Protein AF-A0A496WQP1-F1 (afdb_monomer)

pLDDT: mean 92.37, std 9.48, range [57.75, 98.0]

Nearest PDB structures (foldseek):
  2eqf-assembly1_A  TM=6.759E-01  e=9.528E+00  Homo sapiens

Secondary structure (DSSP, 8-state):
-HHHHHHIIIII--BGGGTSB-HHHHHHHS---TT--

Foldseek 3Di:
DVVVVVCCQQQPDFDVVLVRHHNVVSVVVDDDPPPPD

Radius of gyration: 12.83 Å; Cα contacts (8 Å, |Δi|>4): 27; chains: 1; bounding box: 27×19×38 Å

Solvent-accessible surface area (backbone atoms only — not comparable to full-atom values): 2321 Å² total; per-residue (Å²): 107,73,68,55,50,53,46,41,51,40,67,66,40,62,31,75,95,54,73,60,28,19,57,55,57,40,61,70,70,57,78,79,77,80,81,86,122

Sequence (37 aa):
DVAEYMKYYNLERLHTSNGDMSPVNYEKSLIKVSGLG

Structure (mmCIF, N/CA/C/O backbone):
data_AF-A0A496WQP1-F1
#
_entry.id   AF-A0A496WQP1-F1
#
loop_
_atom_site.group_PDB
_atom_site.id
_atom_site.type_symbol
_atom_site.label_atom_id
_atom_site.label_alt_id
_atom_site.label_comp_id
_atom_site.label_asym_id
_atom_site.label_entity_id
_atom_site.label_seq_id
_atom_site.pdbx_PDB_ins_code
_atom_site.Cartn_x
_atom_site.Cartn_y
_atom_site.Cartn_z
_atom_site.occupancy
_atom_site.B_iso_or_equiv
_atom_site.auth_seq_id
_atom_site.auth_comp_id
_atom_site.auth_asym_id
_atom_site.auth_atom_id
_atom_site.pdbx_PDB_model_num
ATOM 1 N N . ASP A 1 1 ? 3.239 -11.084 -16.194 1.00 94.19 1 ASP A N 1
ATOM 2 C CA . ASP A 1 1 ? 1.906 -11.736 -16.180 1.00 94.19 1 ASP A CA 1
ATOM 3 C C . ASP A 1 1 ? 0.958 -10.970 -15.237 1.00 94.19 1 ASP A C 1
ATOM 5 O O . ASP A 1 1 ? 1.453 -10.251 -14.376 1.00 94.19 1 ASP A O 1
ATOM 9 N N . VAL A 1 2 ? -0.373 -11.025 -15.396 1.00 96.25 2 VAL A N 1
ATOM 10 C CA . VAL A 1 2 ? -1.285 -10.252 -14.512 1.00 96.25 2 VAL A CA 1
ATOM 11 C C . VAL A 1 2 ? -1.220 -10.768 -13.073 1.00 96.25 2 VAL A C 1
ATOM 13 O O . VAL A 1 2 ? -1.244 -9.964 -12.141 1.00 96.25 2 VAL A O 1
ATOM 16 N N . ALA A 1 3 ? -1.072 -12.080 -12.869 1.00 96.94 3 ALA A N 1
ATOM 17 C CA . ALA A 1 3 ? -0.943 -12.644 -11.529 1.00 96.94 3 ALA A CA 1
ATOM 18 C C . ALA A 1 3 ? 0.372 -12.212 -10.866 1.00 96.94 3 ALA A C 1
ATOM 20 O O . ALA A 1 3 ? 0.396 -11.898 -9.678 1.00 96.94 3 ALA A O 1
ATOM 21 N N . GLU A 1 4 ? 1.450 -12.120 -11.643 1.00 97.88 4 GLU A N 1
ATOM 22 C CA . GLU A 1 4 ? 2.739 -11.598 -11.184 1.00 97.88 4 GLU A CA 1
ATOM 23 C C . GLU A 1 4 ? 2.646 -10.130 -10.746 1.00 97.88 4 GLU A C 1
ATOM 25 O O . GLU A 1 4 ? 3.121 -9.781 -9.665 1.00 97.88 4 GLU A O 1
ATOM 30 N N . TYR A 1 5 ? 1.960 -9.283 -11.522 1.00 97.12 5 TYR A N 1
ATOM 31 C CA . TYR A 1 5 ? 1.732 -7.889 -11.136 1.00 97.12 5 TYR A CA 1
ATOM 32 C C . TYR A 1 5 ? 0.910 -7.777 -9.847 1.00 97.12 5 TYR A C 1
ATOM 34 O O . TYR A 1 5 ? 1.278 -7.026 -8.944 1.00 97.12 5 TYR A O 1
ATOM 42 N N . MET A 1 6 ? -0.173 -8.551 -9.729 1.00 97.25 6 MET A N 1
ATOM 43 C CA . MET A 1 6 ? -1.011 -8.561 -8.526 1.00 97.25 6 MET A CA 1
ATOM 44 C C . MET A 1 6 ? -0.234 -9.029 -7.295 1.00 97.25 6 MET A C 1
ATOM 46 O O . MET A 1 6 ? -0.397 -8.467 -6.212 1.00 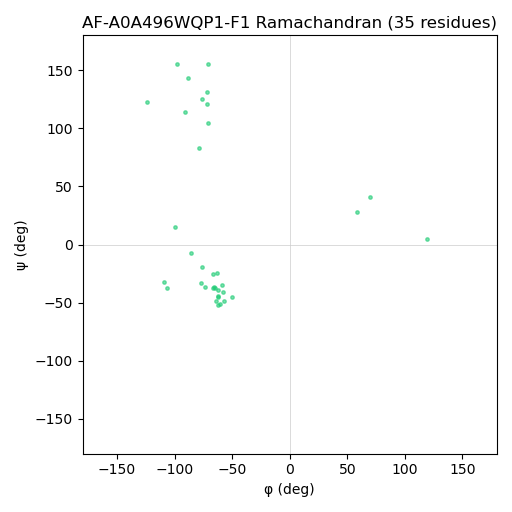97.25 6 MET A O 1
ATOM 50 N N . LYS A 1 7 ? 0.636 -10.033 -7.452 1.00 97.12 7 LYS A N 1
ATOM 51 C CA . LYS A 1 7 ? 1.517 -10.502 -6.382 1.00 97.12 7 LYS A CA 1
ATOM 52 C C . LYS A 1 7 ? 2.481 -9.397 -5.951 1.00 97.12 7 LYS A C 1
ATOM 54 O O . LYS A 1 7 ? 2.532 -9.079 -4.764 1.00 97.12 7 LYS A O 1
ATOM 59 N N . TYR A 1 8 ? 3.189 -8.793 -6.904 1.00 98.00 8 TYR A N 1
ATOM 60 C CA . TYR A 1 8 ? 4.131 -7.709 -6.635 1.00 98.00 8 TYR A CA 1
ATOM 61 C C . TYR A 1 8 ? 3.445 -6.536 -5.924 1.00 98.00 8 TYR A C 1
ATOM 63 O O . TYR A 1 8 ? 3.917 -6.084 -4.884 1.00 98.00 8 TYR A O 1
ATOM 71 N N . TYR A 1 9 ? 2.299 -6.075 -6.431 1.00 97.88 9 TYR A N 1
ATOM 72 C CA . TYR A 1 9 ? 1.589 -4.936 -5.854 1.00 97.88 9 TYR A CA 1
ATOM 73 C C . TYR A 1 9 ? 1.099 -5.216 -4.429 1.00 97.88 9 TYR A C 1
ATOM 75 O O . TYR A 1 9 ? 1.348 -4.417 -3.533 1.00 97.88 9 TYR A O 1
ATOM 83 N N . ASN A 1 10 ? 0.437 -6.353 -4.199 1.00 97.12 10 ASN A N 1
ATOM 84 C CA . ASN A 1 10 ? -0.195 -6.631 -2.908 1.00 97.12 10 ASN A CA 1
ATOM 85 C C . ASN A 1 10 ? 0.799 -7.059 -1.821 1.00 97.12 10 ASN A C 1
ATOM 87 O O . ASN A 1 10 ? 0.566 -6.770 -0.646 1.00 97.12 10 ASN A O 1
ATOM 91 N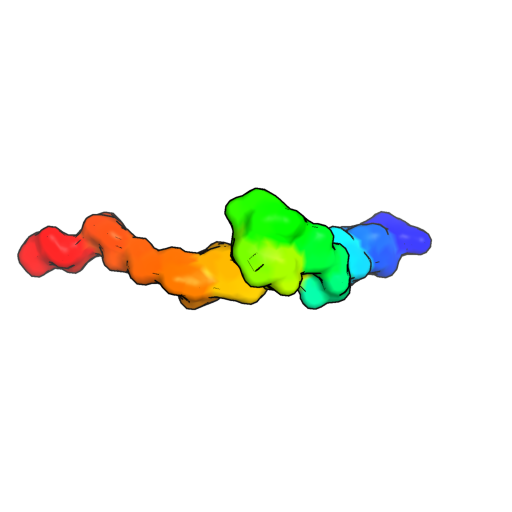 N . LEU A 1 11 ? 1.873 -7.770 -2.189 1.00 97.12 11 LEU A N 1
ATOM 92 C CA . LEU A 1 11 ? 2.788 -8.394 -1.228 1.00 97.12 11 LEU A CA 1
ATOM 93 C C . LEU A 1 11 ? 4.138 -7.683 -1.109 1.00 97.12 11 LEU A C 1
ATOM 95 O O . LEU A 1 11 ? 4.674 -7.620 -0.005 1.00 97.12 11 LEU A O 1
ATOM 99 N N . GLU A 1 12 ? 4.687 -7.170 -2.209 1.00 96.56 12 GLU A N 1
ATOM 100 C CA . GLU A 1 12 ? 6.099 -6.761 -2.286 1.00 96.56 12 GLU A CA 1
ATOM 101 C C . GLU A 1 12 ? 6.278 -5.239 -2.360 1.00 96.56 12 GLU A C 1
ATOM 103 O O . GLU A 1 12 ? 7.252 -4.698 -1.839 1.00 96.56 12 GLU A O 1
ATOM 108 N N . ARG A 1 13 ? 5.340 -4.521 -2.986 1.00 97.06 13 ARG A N 1
ATOM 109 C CA . ARG A 1 13 ? 5.422 -3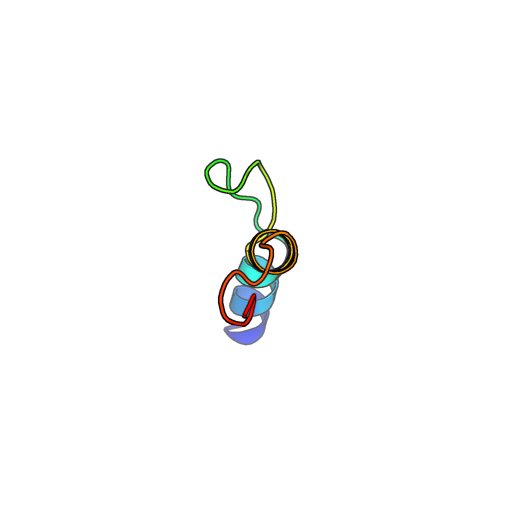.071 -3.158 1.00 97.06 13 ARG A CA 1
ATOM 110 C C . ARG A 1 13 ? 5.192 -2.350 -1.834 1.00 97.06 13 ARG A C 1
ATOM 112 O O . ARG A 1 13 ? 4.117 -2.447 -1.257 1.00 97.06 13 ARG A O 1
ATOM 119 N N . LEU A 1 14 ? 6.175 -1.565 -1.404 1.00 97.44 14 LEU A N 1
ATOM 120 C CA . LEU A 1 14 ? 6.057 -0.705 -0.227 1.00 97.44 14 LEU A CA 1
ATOM 121 C C . LEU A 1 14 ? 5.480 0.662 -0.606 1.00 97.44 14 LEU A C 1
ATOM 123 O O . LEU A 1 14 ? 5.780 1.204 -1.675 1.00 97.44 14 LEU A O 1
ATOM 127 N N . HIS A 1 15 ? 4.654 1.220 0.278 1.00 96.50 15 HIS A N 1
ATOM 128 C CA . HIS A 1 15 ? 4.032 2.529 0.099 1.00 96.50 15 HIS A CA 1
ATOM 129 C C . HIS A 1 15 ? 4.350 3.446 1.282 1.00 96.50 15 HIS A C 1
ATOM 131 O O . HIS A 1 15 ? 3.976 3.148 2.414 1.00 96.50 15 HIS A O 1
ATOM 137 N N . THR A 1 16 ? 4.953 4.606 1.014 1.00 96.62 16 THR A N 1
ATOM 138 C CA . THR A 1 16 ? 5.283 5.614 2.040 1.00 96.62 16 THR A CA 1
ATOM 139 C C . THR A 1 16 ? 4.046 6.106 2.793 1.00 96.62 16 THR A C 1
ATOM 141 O O . THR A 1 16 ? 4.091 6.305 4.003 1.00 96.62 16 THR A O 1
ATOM 144 N N . SER A 1 17 ? 2.902 6.215 2.107 1.00 96.06 17 SER A N 1
ATOM 145 C CA . SER A 1 17 ? 1.606 6.552 2.716 1.00 96.06 17 SER A CA 1
ATOM 146 C C . SER A 1 17 ? 1.113 5.513 3.723 1.00 96.06 17 SER A C 1
ATOM 148 O O . SER A 1 17 ? 0.339 5.843 4.616 1.00 96.06 17 SER A O 1
ATOM 150 N N . ASN A 1 18 ? 1.565 4.266 3.581 1.00 95.88 18 ASN A N 1
ATOM 151 C CA . ASN A 1 18 ? 1.207 3.147 4.443 1.00 95.88 18 ASN A CA 1
ATOM 152 C C . ASN A 1 18 ? 2.302 2.869 5.484 1.00 95.88 18 ASN A C 1
ATOM 154 O O . ASN A 1 18 ? 2.321 1.789 6.069 1.00 95.88 18 ASN A O 1
ATOM 158 N N . GLY A 1 19 ? 3.236 3.804 5.694 1.00 96.00 19 GLY A N 1
ATOM 159 C CA . GLY A 1 19 ? 4.364 3.616 6.606 1.00 96.00 19 GLY A CA 1
ATOM 160 C C . GLY A 1 19 ? 5.373 2.590 6.094 1.00 96.00 19 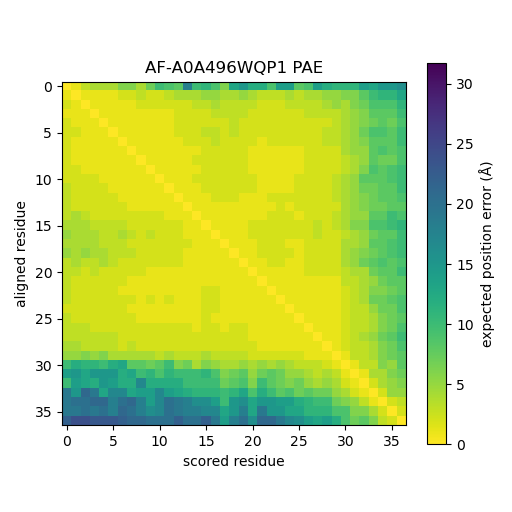GLY A C 1
ATOM 161 O O . GLY A 1 19 ? 5.832 1.750 6.859 1.00 96.00 19 GLY A O 1
ATOM 162 N N . ASP A 1 20 ? 5.655 2.621 4.789 1.00 97.12 20 ASP A N 1
ATOM 163 C CA . ASP A 1 20 ? 6.564 1.698 4.098 1.00 97.12 20 ASP A CA 1
ATOM 164 C C . ASP A 1 20 ? 6.160 0.222 4.224 1.00 97.12 20 ASP A C 1
ATOM 166 O O . ASP A 1 20 ? 6.989 -0.681 4.137 1.00 97.12 20 ASP A O 1
ATOM 170 N N . MET A 1 21 ? 4.860 -0.037 4.380 1.00 97.75 21 MET A N 1
ATOM 171 C CA . MET A 1 21 ? 4.276 -1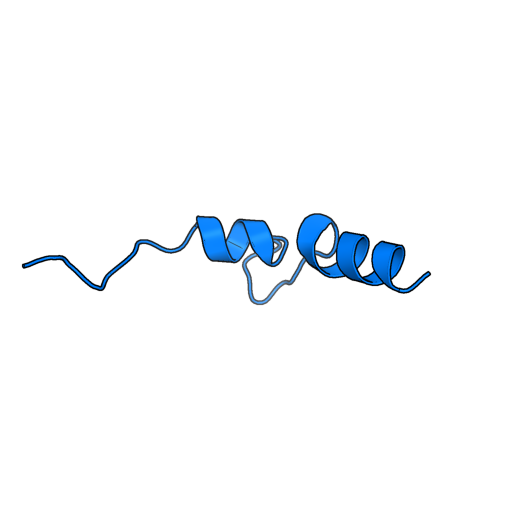.377 4.343 1.00 97.75 21 MET A CA 1
ATOM 172 C C . MET A 1 21 ? 3.688 -1.697 2.969 1.00 97.75 21 MET A C 1
ATOM 174 O O . MET A 1 21 ? 3.276 -0.805 2.218 1.00 97.75 21 MET A O 1
ATOM 178 N N . SER A 1 22 ? 3.601 -2.993 2.663 1.00 97.62 22 SER A N 1
ATOM 179 C CA . SER A 1 22 ? 2.798 -3.470 1.540 1.00 97.62 22 SER A CA 1
ATOM 180 C C . SER A 1 22 ? 1.299 -3.332 1.822 1.00 97.62 22 SER A C 1
ATOM 182 O O . SER A 1 22 ? 0.903 -3.314 2.996 1.00 97.62 22 SER A O 1
ATOM 184 N N . PRO A 1 23 ? 0.447 -3.244 0.781 1.00 97.31 23 PRO A N 1
ATOM 185 C CA . PRO A 1 23 ? -0.996 -3.083 0.950 1.00 97.31 23 PRO A CA 1
ATOM 186 C C . PRO A 1 23 ? -1.609 -4.104 1.915 1.00 97.31 23 PRO A C 1
ATOM 188 O O . PRO A 1 23 ? -2.326 -3.723 2.837 1.00 97.31 23 PRO A O 1
ATOM 191 N N . VAL A 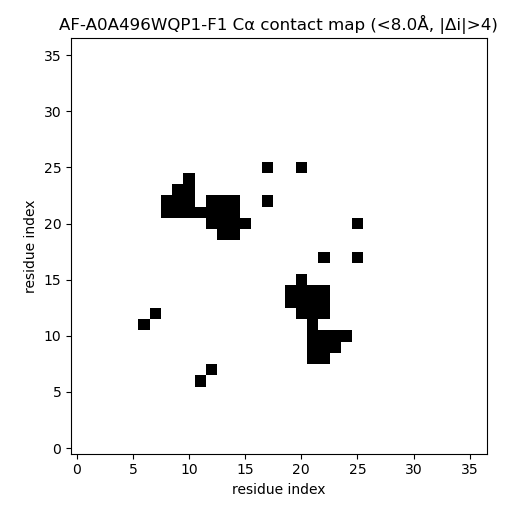1 24 ? -1.238 -5.385 1.795 1.00 96.88 24 VAL A N 1
ATOM 192 C CA . VAL A 1 24 ? -1.766 -6.439 2.675 1.00 96.88 24 VAL A CA 1
ATOM 193 C C . VAL A 1 24 ? -1.352 -6.261 4.140 1.00 96.88 24 VAL A C 1
ATOM 195 O O . VAL A 1 24 ? -2.123 -6.558 5.051 1.00 96.88 24 VAL A O 1
ATOM 198 N N . ASN A 1 25 ? -0.125 -5.799 4.390 1.00 97.19 25 ASN A N 1
ATOM 199 C CA . ASN A 1 25 ? 0.379 -5.612 5.748 1.00 97.19 25 ASN A CA 1
ATOM 200 C C . ASN A 1 25 ? -0.261 -4.388 6.398 1.00 97.19 25 ASN A C 1
ATOM 202 O O . ASN A 1 25 ? -0.599 -4.433 7.579 1.00 97.19 25 ASN A O 1
ATOM 206 N N . TYR A 1 26 ? -0.499 -3.340 5.609 1.00 96.62 26 TYR A N 1
ATOM 207 C CA . TYR A 1 26 ? -1.255 -2.181 6.052 1.00 96.62 26 TYR A CA 1
ATOM 208 C C . TYR A 1 26 ? -2.679 -2.569 6.468 1.00 96.62 26 TYR A C 1
ATOM 210 O O . TYR A 1 26 ? -3.067 -2.292 7.599 1.00 96.62 26 TYR A O 1
ATOM 218 N N . GLU A 1 27 ? -3.426 -3.290 5.628 1.00 95.12 27 GLU A N 1
ATOM 219 C CA . GLU A 1 27 ? -4.789 -3.740 5.957 1.00 95.12 27 GLU A CA 1
ATOM 220 C C . GLU A 1 27 ? -4.838 -4.592 7.233 1.00 95.12 27 GLU A C 1
ATOM 222 O O . GLU A 1 27 ? -5.713 -4.397 8.075 1.00 95.12 27 GLU A O 1
ATOM 227 N N . LYS A 1 28 ? -3.866 -5.494 7.422 1.00 94.56 28 LYS A N 1
ATOM 228 C CA . LYS A 1 28 ? -3.746 -6.326 8.633 1.00 94.56 28 LYS A CA 1
ATOM 229 C C . LYS A 1 28 ? -3.422 -5.531 9.898 1.00 94.56 28 LYS A C 1
ATOM 231 O O . LYS A 1 28 ? -3.713 -6.011 10.990 1.00 94.56 28 LYS A O 1
ATOM 236 N N . SER A 1 29 ? -2.800 -4.361 9.766 1.00 94.19 29 SER A N 1
ATOM 237 C CA . SER A 1 29 ? -2.459 -3.497 10.902 1.00 94.19 29 SER A CA 1
ATOM 238 C C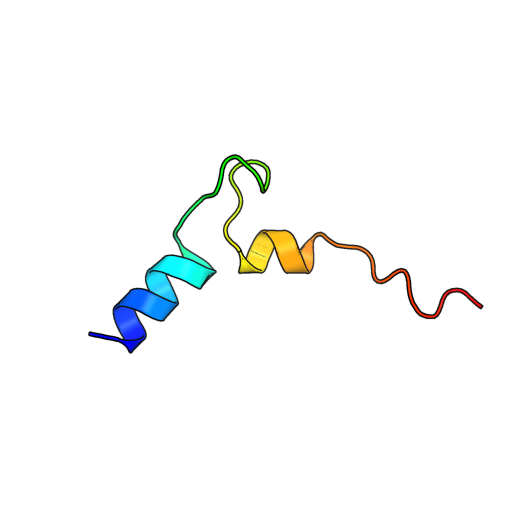 . SER A 1 29 ? -3.670 -2.740 11.462 1.00 94.19 29 SER A C 1
ATOM 240 O O . SER A 1 29 ? -3.636 -2.274 12.601 1.00 94.19 29 SER A O 1
A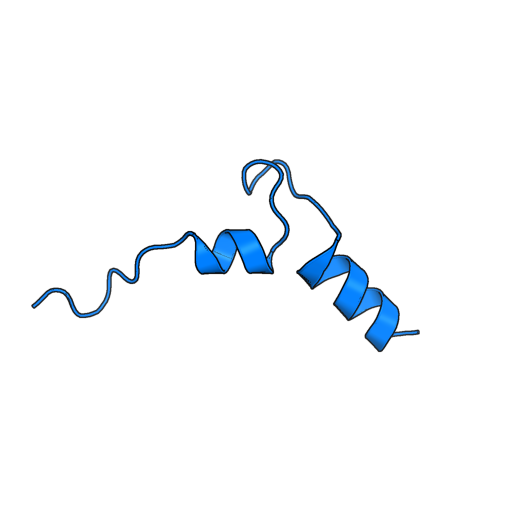TOM 242 N N . LEU A 1 30 ? -4.749 -2.623 10.681 1.00 91.69 30 LEU A N 1
ATOM 243 C CA . LEU A 1 30 ? -5.933 -1.867 11.067 1.00 91.69 30 LEU A CA 1
ATOM 244 C C . LEU A 1 30 ? -6.776 -2.652 12.079 1.00 91.69 30 LEU A C 1
ATOM 246 O O . LEU A 1 30 ? -7.221 -3.772 11.827 1.00 91.69 30 LEU A O 1
ATOM 250 N N . ILE A 1 31 ? -7.050 -2.028 13.226 1.00 85.62 31 ILE A N 1
ATOM 251 C CA . ILE A 1 31 ? -7.995 -2.566 14.206 1.00 85.62 31 ILE A CA 1
ATOM 252 C C . ILE A 1 31 ? -9.407 -2.422 13.638 1.00 85.62 31 ILE A C 1
ATOM 254 O O . ILE A 1 31 ? -9.812 -1.350 13.183 1.00 85.62 31 ILE A O 1
ATOM 258 N N . LYS A 1 32 ? -10.189 -3.501 13.691 1.00 80.44 32 LYS A N 1
ATOM 259 C CA . LYS A 1 32 ? -11.588 -3.473 13.271 1.00 80.44 32 LYS A CA 1
ATOM 260 C C . LYS A 1 32 ? -12.416 -2.684 14.288 1.00 80.44 32 LYS A C 1
ATOM 262 O O . LYS A 1 32 ? -12.714 -3.176 15.369 1.00 80.44 32 LYS A O 1
ATOM 267 N N . VAL A 1 33 ? -12.784 -1.456 13.929 1.00 79.12 33 VAL A N 1
ATOM 268 C CA . VAL A 1 33 ? -13.561 -0.546 14.794 1.00 79.12 33 VAL A CA 1
ATOM 269 C C . VAL A 1 33 ? -15.078 -0.750 14.707 1.00 79.12 33 VAL A C 1
ATOM 271 O O . VAL A 1 33 ? -15.825 -0.172 15.490 1.00 79.12 33 VAL A O 1
ATOM 274 N N . SER A 1 34 ? -15.559 -1.586 13.783 1.00 81.19 34 SER A N 1
ATOM 275 C CA . SER A 1 34 ? -16.969 -1.977 13.704 1.00 81.19 34 SER A CA 1
ATOM 276 C C . SER A 1 34 ? -17.220 -3.251 14.518 1.00 81.19 34 SER A C 1
ATOM 278 O O . SER A 1 34 ? -16.709 -4.320 14.180 1.00 81.19 34 SER A O 1
ATOM 280 N N . GLY A 1 35 ? -18.005 -3.138 15.595 1.00 69.31 35 GLY A N 1
ATOM 281 C CA . GLY A 1 35 ? -18.358 -4.257 16.487 1.00 69.31 35 GLY A CA 1
ATOM 282 C C . GLY A 1 35 ? -17.910 -4.111 17.945 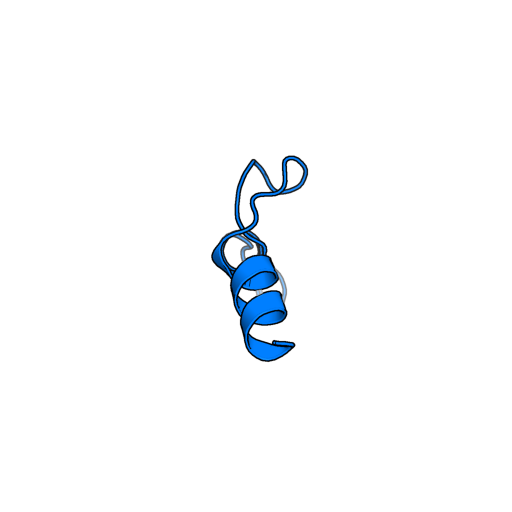1.00 69.31 35 GLY A C 1
ATOM 283 O O . GLY A 1 35 ? -18.101 -5.039 18.720 1.00 69.31 35 GLY A O 1
ATOM 284 N N . LEU A 1 36 ? -17.337 -2.966 18.327 1.00 69.06 36 LEU A N 1
ATOM 285 C CA . LEU A 1 36 ? -17.156 -2.579 19.729 1.00 69.06 36 LEU A CA 1
ATOM 286 C C . LEU A 1 36 ? -18.498 -2.049 20.265 1.00 69.06 36 LEU A C 1
ATOM 288 O O . LEU A 1 36 ? -18.749 -0.846 20.219 1.00 69.06 36 LEU A O 1
ATOM 292 N N . GLY A 1 37 ? -19.380 -2.958 20.680 1.00 57.75 37 GLY A N 1
ATOM 293 C CA . GLY A 1 37 ? -20.676 -2.677 21.303 1.00 57.75 37 GLY A CA 1
ATOM 294 C C . GLY A 1 37 ? -20.921 -3.605 22.479 1.00 57.75 37 GLY A C 1
ATOM 295 O O . GLY A 1 37 ? -20.419 -4.750 22.419 1.00 57.75 37 GLY A O 1
#

Mean predicted aligned error: 4.42 Å